Protein AF-A0A7Z9A3N4-F1 (afdb_monomer_lite)

Structure (mmCIF, N/CA/C/O backbone):
data_AF-A0A7Z9A3N4-F1
#
_entry.id   AF-A0A7Z9A3N4-F1
#
loop_
_atom_site.group_PDB
_atom_site.id
_atom_site.type_symbol
_atom_site.label_atom_id
_atom_site.label_alt_id
_atom_site.label_comp_id
_atom_site.label_asym_id
_atom_site.label_entity_id
_atom_site.label_seq_id
_atom_site.pdbx_PDB_ins_code
_atom_site.Cartn_x
_atom_site.Cartn_y
_atom_site.Cartn_z
_atom_site.occupancy
_atom_site.B_iso_or_equiv
_atom_site.auth_seq_id
_atom_site.auth_comp_id
_atom_site.auth_asym_id
_atom_site.auth_atom_id
_atom_site.pdbx_PDB_model_num
ATOM 1 N N . MET A 1 1 ? -15.169 21.636 7.139 1.00 43.25 1 MET A N 1
ATOM 2 C CA . MET A 1 1 ? -13.743 21.387 7.440 1.00 43.25 1 MET A CA 1
ATOM 3 C C . MET A 1 1 ? -12.940 21.787 6.214 1.00 43.25 1 MET A C 1
ATOM 5 O O . MET A 1 1 ? -13.403 21.508 5.115 1.00 43.25 1 MET A O 1
ATOM 9 N N . LYS A 1 2 ? -11.820 22.508 6.364 1.00 41.53 2 LYS A N 1
ATOM 10 C CA . LYS A 1 2 ? -10.893 22.710 5.238 1.00 41.53 2 LYS A CA 1
ATOM 11 C C . LYS A 1 2 ? -10.305 21.335 4.914 1.00 41.53 2 LYS A C 1
ATOM 13 O O . LYS A 1 2 ? -9.758 20.732 5.830 1.00 41.53 2 LYS A O 1
ATOM 18 N N . LYS A 1 3 ? -10.457 20.850 3.676 1.00 49.84 3 LYS A N 1
ATOM 19 C CA . LYS A 1 3 ? -9.664 19.712 3.193 1.00 49.84 3 LYS A CA 1
ATOM 20 C C . LYS A 1 3 ? -8.197 20.074 3.406 1.00 49.84 3 LYS A C 1
ATOM 22 O O . LYS A 1 3 ? -7.786 21.169 3.006 1.00 49.84 3 LYS A O 1
ATOM 27 N N . ALA A 1 4 ? -7.453 19.222 4.097 1.00 56.16 4 ALA A N 1
ATOM 28 C CA . ALA A 1 4 ? -6.009 19.328 4.052 1.00 56.16 4 ALA A CA 1
ATOM 29 C C . ALA A 1 4 ? -5.629 18.850 2.650 1.00 56.16 4 ALA A C 1
ATOM 31 O O . ALA A 1 4 ? -5.851 17.692 2.306 1.00 56.16 4 ALA A O 1
ATOM 32 N N . ASN A 1 5 ? -5.160 19.765 1.801 1.00 61.25 5 ASN A N 1
ATOM 33 C CA . ASN A 1 5 ? -4.592 19.366 0.521 1.00 61.25 5 ASN A CA 1
ATOM 34 C C . ASN A 1 5 ? -3.241 18.726 0.836 1.00 61.25 5 ASN A C 1
ATOM 36 O O . ASN A 1 5 ? -2.234 19.429 0.907 1.00 61.25 5 ASN A O 1
ATOM 40 N N . HIS A 1 6 ? -3.253 17.420 1.094 1.00 73.69 6 HIS A N 1
ATOM 41 C CA . HIS A 1 6 ? -2.044 16.615 1.054 1.00 73.69 6 HIS A CA 1
ATOM 42 C C . HIS A 1 6 ? -1.487 16.752 -0.356 1.00 73.69 6 HIS A C 1
ATOM 44 O O . HIS A 1 6 ? -2.251 16.719 -1.319 1.00 73.69 6 HIS A O 1
ATOM 50 N N . LYS A 1 7 ? -0.185 16.984 -0.478 1.00 86.50 7 LYS A N 1
ATOM 51 C CA . LYS A 1 7 ? 0.466 17.087 -1.779 1.00 86.50 7 LYS A CA 1
ATOM 52 C C . LYS A 1 7 ? 1.537 16.025 -1.874 1.00 86.50 7 LYS A C 1
ATOM 54 O O . LYS A 1 7 ? 2.431 15.976 -1.034 1.00 86.50 7 LYS A O 1
ATOM 59 N N . ILE A 1 8 ? 1.444 15.199 -2.903 1.00 89.62 8 ILE A N 1
ATOM 60 C CA . ILE A 1 8 ? 2.419 14.172 -3.212 1.00 89.62 8 ILE A CA 1
ATOM 61 C C . ILE A 1 8 ? 3.584 14.812 -3.958 1.00 89.62 8 ILE A C 1
ATOM 63 O O . ILE A 1 8 ? 3.441 15.427 -5.017 1.00 89.62 8 ILE A O 1
ATOM 67 N N . ASN A 1 9 ? 4.774 14.616 -3.408 1.00 91.50 9 ASN A N 1
ATOM 68 C CA . ASN A 1 9 ? 6.036 15.022 -3.991 1.00 91.50 9 ASN A CA 1
ATOM 69 C C . ASN A 1 9 ? 6.785 13.762 -4.442 1.00 91.50 9 ASN A C 1
ATOM 71 O O . ASN A 1 9 ? 7.257 12.969 -3.627 1.00 91.50 9 ASN A O 1
ATOM 75 N N . VAL A 1 10 ? 6.881 13.561 -5.759 1.00 93.25 10 VAL A N 1
ATOM 76 C CA . VAL A 1 10 ? 7.641 12.449 -6.346 1.00 93.25 10 VAL A CA 1
ATOM 77 C C . VAL A 1 10 ? 9.136 12.684 -6.142 1.00 93.25 10 VAL A C 1
ATOM 79 O O . VAL A 1 10 ? 9.664 13.723 -6.535 1.00 93.25 10 VAL A O 1
ATOM 82 N N . ILE A 1 11 ? 9.823 11.696 -5.570 1.00 93.75 11 ILE A N 1
ATOM 83 C CA . ILE A 1 11 ? 11.259 11.771 -5.289 1.00 93.75 11 ILE A CA 1
ATOM 84 C C . ILE A 1 11 ? 12.063 11.119 -6.409 1.00 93.75 11 ILE A C 1
ATOM 86 O O . ILE A 1 11 ? 12.946 11.745 -6.992 1.00 93.75 11 ILE A O 1
ATOM 90 N N . LYS A 1 12 ? 11.815 9.830 -6.665 1.00 95.69 12 LYS A N 1
ATOM 91 C CA . LYS A 1 12 ? 12.593 9.037 -7.624 1.00 95.69 12 LYS A CA 1
ATOM 92 C C . LYS A 1 12 ? 11.869 7.770 -8.047 1.00 95.69 12 LYS A C 1
ATOM 94 O O . LYS A 1 12 ? 11.054 7.229 -7.303 1.00 95.69 12 LYS A O 1
ATOM 99 N N . GLN A 1 13 ? 12.256 7.248 -9.201 1.00 96.69 13 GLN A N 1
ATOM 100 C CA . GLN A 1 13 ? 11.942 5.877 -9.578 1.00 96.69 13 GLN A CA 1
ATOM 101 C C . GLN A 1 13 ? 12.765 4.889 -8.736 1.00 96.69 13 GLN A C 1
ATOM 103 O O . GLN A 1 13 ? 13.894 5.178 -8.329 1.00 96.69 13 GLN A O 1
ATOM 108 N N . ILE A 1 14 ? 12.180 3.730 -8.452 1.00 95.88 14 ILE A N 1
ATOM 109 C CA . ILE A 1 14 ? 12.829 2.607 -7.783 1.00 95.88 14 ILE A CA 1
ATOM 110 C C . ILE A 1 14 ? 13.255 1.610 -8.864 1.00 95.88 14 ILE A C 1
ATOM 112 O O . ILE A 1 14 ? 12.418 1.136 -9.628 1.00 95.88 14 ILE A O 1
ATOM 116 N N . GLU A 1 15 ? 14.555 1.324 -8.938 1.00 92.88 15 GLU A N 1
ATOM 117 C CA . GLU A 1 15 ? 15.135 0.439 -9.963 1.00 92.88 15 GLU A CA 1
ATOM 118 C C . GLU A 1 15 ? 15.120 -1.041 -9.563 1.00 92.88 15 GLU A C 1
ATOM 120 O O . GLU A 1 15 ? 15.020 -1.908 -10.423 1.00 92.88 15 GLU A O 1
ATOM 125 N N . ASP A 1 16 ? 15.214 -1.329 -8.264 1.00 94.25 16 ASP A N 1
ATOM 126 C CA . ASP A 1 16 ? 15.290 -2.687 -7.722 1.00 94.25 16 ASP A CA 1
ATOM 127 C C . ASP A 1 16 ? 14.121 -2.920 -6.760 1.00 94.25 16 ASP A C 1
ATOM 129 O O . ASP A 1 16 ? 13.895 -2.120 -5.842 1.00 94.25 16 ASP A O 1
ATOM 133 N N . ALA A 1 17 ? 13.400 -4.026 -6.955 1.00 94.12 17 ALA A N 1
ATOM 134 C CA . ALA A 1 17 ? 12.268 -4.433 -6.134 1.00 94.12 17 ALA A CA 1
ATOM 135 C C . ALA A 1 17 ? 12.613 -4.489 -4.639 1.00 94.12 17 ALA A C 1
ATOM 137 O O . ALA A 1 17 ? 11.767 -4.152 -3.806 1.00 94.12 17 ALA A O 1
ATOM 138 N N . VAL A 1 18 ? 13.855 -4.823 -4.262 1.00 94.19 18 VAL A N 1
ATOM 139 C CA . VAL A 1 18 ? 14.298 -4.845 -2.853 1.00 94.19 18 VAL A CA 1
ATOM 140 C C . VAL A 1 18 ? 14.153 -3.483 -2.166 1.00 94.19 18 VAL A C 1
ATOM 142 O O . VAL A 1 18 ? 14.001 -3.407 -0.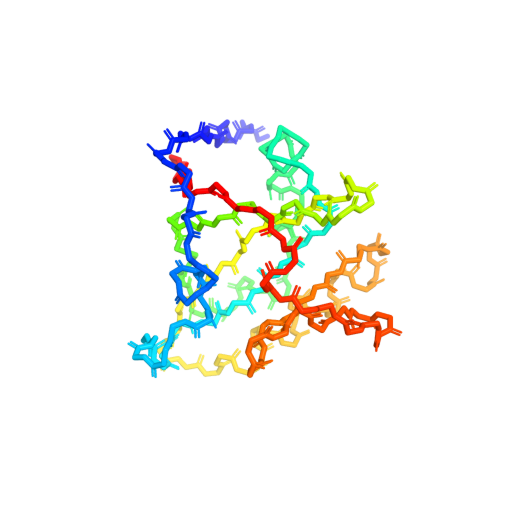946 1.00 94.19 18 VAL A O 1
ATOM 145 N N . ASN A 1 19 ? 14.171 -2.399 -2.945 1.00 93.50 19 ASN A N 1
ATOM 146 C CA . ASN A 1 19 ? 14.060 -1.027 -2.461 1.00 93.50 19 ASN A CA 1
ATOM 147 C C . ASN A 1 19 ? 12.614 -0.513 -2.424 1.00 93.50 19 ASN A C 1
ATOM 149 O O . ASN A 1 19 ? 12.384 0.614 -1.976 1.00 93.50 19 ASN A O 1
ATOM 153 N N . ILE A 1 20 ? 11.633 -1.316 -2.851 1.00 95.31 20 ILE A N 1
ATOM 154 C CA . ILE A 1 20 ? 10.214 -1.016 -2.643 1.00 95.31 20 ILE A CA 1
ATOM 155 C C . ILE A 1 20 ? 9.936 -0.985 -1.139 1.00 95.31 20 ILE A C 1
ATOM 157 O O . ILE A 1 20 ? 10.334 -1.865 -0.371 1.00 95.31 20 ILE A O 1
ATOM 161 N N . VAL A 1 21 ? 9.245 0.062 -0.699 1.00 92.56 21 VAL A N 1
ATOM 162 C CA . VAL A 1 21 ? 9.021 0.342 0.718 1.00 92.56 21 VAL A CA 1
ATOM 163 C C . VAL A 1 21 ? 8.176 -0.775 1.352 1.00 92.56 21 VAL A C 1
ATOM 165 O O . VAL A 1 21 ? 7.011 -0.953 1.039 1.00 92.56 21 VAL A O 1
ATOM 1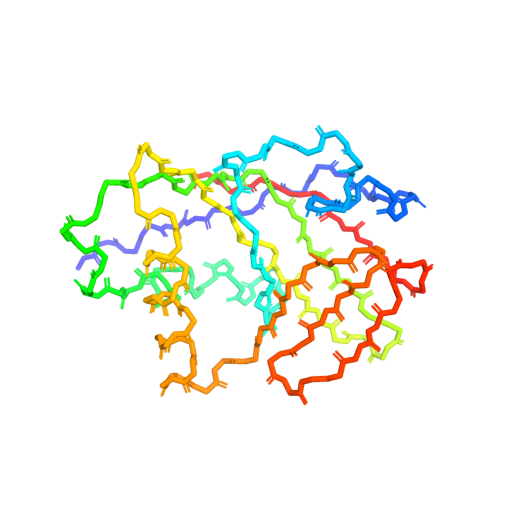68 N N . GLY A 1 22 ? 8.733 -1.547 2.279 1.00 92.56 22 GLY A N 1
ATOM 169 C CA . GLY A 1 22 ? 8.053 -2.706 2.874 1.00 92.56 22 GLY A CA 1
ATOM 170 C C . GLY A 1 22 ? 8.553 -4.047 2.339 1.00 92.56 22 GLY A C 1
ATOM 171 O O . GLY A 1 22 ? 8.159 -5.077 2.878 1.00 92.56 22 GLY A O 1
ATOM 172 N N . ASN A 1 23 ? 9.427 -4.043 1.326 1.00 95.12 23 ASN A N 1
ATOM 173 C CA . ASN A 1 23 ? 10.056 -5.246 0.783 1.00 95.12 23 ASN A CA 1
ATOM 174 C C . ASN A 1 23 ? 11.484 -5.481 1.301 1.00 95.12 23 ASN A C 1
ATOM 176 O O . ASN A 1 23 ? 11.957 -6.616 1.324 1.00 95.12 23 ASN A O 1
ATOM 180 N N . HIS A 1 24 ? 12.177 -4.423 1.729 1.00 90.12 24 HIS A N 1
ATOM 181 C CA . HIS A 1 24 ? 13.586 -4.512 2.103 1.00 90.12 24 HIS A CA 1
ATOM 182 C C . HIS A 1 24 ? 13.797 -5.472 3.297 1.00 90.12 24 HIS A C 1
ATOM 184 O O . HIS A 1 24 ? 13.093 -5.360 4.303 1.00 90.12 24 HIS A O 1
ATOM 190 N N . PRO A 1 25 ? 14.801 -6.372 3.278 1.00 84.94 25 PRO A N 1
ATOM 191 C CA . PRO A 1 25 ? 15.008 -7.367 4.343 1.00 84.94 25 PRO A CA 1
ATOM 192 C C . PRO A 1 25 ? 15.317 -6.749 5.716 1.00 84.94 25 PRO A C 1
ATOM 194 O O . PRO A 1 25 ? 15.081 -7.363 6.754 1.00 84.94 25 PRO A O 1
ATOM 197 N N . HIS A 1 26 ? 15.825 -5.515 5.728 1.00 85.00 26 HIS A N 1
ATOM 198 C CA . HIS A 1 26 ? 16.107 -4.736 6.938 1.00 85.00 26 HIS A CA 1
ATOM 199 C C . HIS A 1 26 ? 15.074 -3.627 7.190 1.00 85.00 26 HIS A C 1
ATOM 201 O O . HIS A 1 26 ? 15.408 -2.572 7.731 1.00 85.00 26 HIS A O 1
ATOM 207 N N . GLN A 1 27 ? 13.824 -3.831 6.759 1.00 81.38 27 GLN A N 1
ATOM 208 C CA . GLN A 1 27 ? 12.722 -2.920 7.059 1.00 81.38 27 GLN A CA 1
ATOM 209 C C . GLN A 1 27 ? 12.593 -2.719 8.575 1.00 81.38 27 GLN A C 1
ATOM 211 O O . GLN A 1 27 ? 12.738 -3.660 9.357 1.00 81.38 27 GLN A O 1
ATOM 216 N N . ASN A 1 28 ? 12.262 -1.498 8.999 1.00 84.00 28 ASN A N 1
ATOM 217 C CA . ASN A 1 28 ? 11.942 -1.241 10.398 1.00 84.00 28 ASN A CA 1
ATOM 218 C C . ASN A 1 28 ? 10.735 -2.117 10.826 1.00 84.00 28 ASN A C 1
ATOM 220 O O . ASN A 1 28 ? 9.657 -1.944 10.251 1.00 84.00 28 ASN A O 1
ATOM 224 N N . PRO A 1 29 ? 10.883 -3.006 11.830 1.00 83.06 29 PRO A N 1
ATOM 225 C CA . PRO A 1 29 ? 9.845 -3.966 12.223 1.00 83.06 29 PRO A CA 1
ATOM 226 C C . PRO A 1 29 ? 8.618 -3.325 12.897 1.00 83.06 29 PRO A C 1
ATOM 228 O O . PRO A 1 29 ? 7.577 -3.974 13.058 1.00 83.06 29 PRO A O 1
ATOM 231 N N . ASP A 1 30 ? 8.720 -2.057 13.293 1.00 85.69 30 ASP A N 1
ATOM 232 C CA . ASP A 1 30 ? 7.632 -1.283 13.897 1.00 85.69 30 ASP A CA 1
ATOM 233 C C . ASP A 1 30 ? 6.801 -0.533 12.860 1.00 85.69 30 ASP A C 1
ATOM 235 O O . ASP A 1 30 ? 5.709 -0.054 13.169 1.00 85.69 30 ASP A O 1
ATOM 239 N N . ARG A 1 31 ? 7.292 -0.446 11.619 1.00 91.06 31 ARG A N 1
ATOM 240 C CA . ARG A 1 31 ? 6.549 0.150 10.516 1.00 91.06 31 ARG A CA 1
ATOM 241 C C . ARG A 1 31 ? 5.683 -0.916 9.849 1.00 91.06 31 ARG A C 1
ATOM 243 O O . ARG A 1 31 ? 6.171 -1.965 9.440 1.00 91.06 31 ARG A O 1
ATOM 250 N N . VAL A 1 32 ? 4.392 -0.635 9.743 1.00 94.25 32 VAL A N 1
ATOM 251 C CA . VAL A 1 32 ? 3.402 -1.491 9.081 1.00 94.25 32 VAL A CA 1
ATOM 252 C C . VAL A 1 32 ? 3.078 -0.909 7.713 1.00 94.25 32 VAL A C 1
ATOM 254 O O . VAL A 1 32 ? 2.943 0.305 7.599 1.00 94.25 32 VAL A O 1
ATOM 257 N N . PHE A 1 33 ? 2.934 -1.763 6.696 1.00 95.00 33 PHE A N 1
ATOM 258 C CA . PHE A 1 33 ? 2.699 -1.369 5.303 1.00 95.00 33 PHE A CA 1
ATOM 259 C C . PHE A 1 33 ? 1.385 -1.941 4.774 1.00 95.00 33 PHE A C 1
ATOM 261 O O . PHE A 1 33 ? 1.070 -3.112 5.006 1.00 95.00 33 PHE A O 1
ATOM 268 N N . LEU A 1 34 ? 0.663 -1.123 4.017 1.00 96.75 34 LEU A N 1
ATOM 269 C CA . LEU A 1 34 ? -0.427 -1.506 3.128 1.00 96.75 34 LEU A CA 1
ATOM 270 C C . LEU A 1 34 ? -0.246 -0.805 1.786 1.00 96.75 34 LEU A C 1
ATOM 272 O O . LEU A 1 34 ? 0.393 0.236 1.701 1.00 96.75 34 LEU A O 1
ATOM 276 N N . TYR A 1 35 ? -0.866 -1.360 0.761 1.00 97.56 35 TYR A N 1
ATOM 277 C CA . TYR A 1 35 ? -0.889 -0.814 -0.585 1.00 97.56 35 TYR A CA 1
ATOM 278 C C . TYR A 1 35 ? -2.334 -0.757 -1.050 1.00 97.56 35 TYR A C 1
ATOM 280 O O . TYR A 1 35 ? -2.951 -1.807 -1.154 1.00 97.56 35 TYR A O 1
ATOM 288 N N . ILE A 1 36 ? -2.904 0.421 -1.280 1.00 97.19 36 ILE A N 1
ATOM 289 C CA . ILE A 1 36 ? -4.303 0.573 -1.712 1.00 97.19 36 ILE A CA 1
ATOM 290 C C . ILE A 1 36 ? -4.361 0.787 -3.226 1.00 97.19 36 ILE A C 1
ATOM 292 O O . ILE A 1 36 ? -3.489 1.462 -3.763 1.00 97.19 36 ILE A O 1
ATOM 296 N N . ASN A 1 37 ? -5.350 0.211 -3.915 1.00 96.94 37 ASN A N 1
ATOM 297 C CA . ASN A 1 37 ? -5.515 0.332 -5.367 1.00 96.94 37 ASN A CA 1
ATOM 298 C C . ASN A 1 37 ? -5.978 1.740 -5.758 1.00 96.94 37 ASN A C 1
ATOM 300 O O . ASN A 1 37 ? -7.165 2.006 -5.915 1.00 96.94 37 ASN A O 1
ATOM 304 N N . TYR A 1 38 ? -5.012 2.639 -5.851 1.00 95.75 38 TYR A N 1
ATOM 305 C CA . TYR A 1 38 ? -5.146 4.023 -6.261 1.00 95.75 38 TYR A CA 1
ATOM 306 C C . TYR A 1 38 ? -3.887 4.388 -7.041 1.00 95.75 38 TYR A C 1
ATOM 308 O O . TYR A 1 38 ? -2.790 3.928 -6.710 1.00 95.75 38 TYR A O 1
ATOM 316 N N . ASP A 1 39 ? -4.042 5.236 -8.053 1.00 94.62 39 ASP A N 1
ATOM 317 C CA . ASP A 1 39 ? -2.926 6.038 -8.538 1.00 94.62 39 ASP A CA 1
ATOM 318 C C . ASP A 1 39 ? -2.662 7.216 -7.587 1.00 94.62 39 ASP A C 1
ATOM 320 O O . ASP A 1 39 ? -3.543 7.624 -6.827 1.00 94.62 39 ASP A O 1
ATOM 324 N N . MET A 1 40 ? -1.455 7.777 -7.646 1.00 92.31 40 MET A N 1
ATOM 325 C CA . MET A 1 40 ? -1.020 8.879 -6.788 1.00 92.31 40 MET A CA 1
ATOM 326 C C . MET A 1 40 ? -1.981 10.073 -6.803 1.00 92.31 40 MET A C 1
ATOM 328 O O . MET A 1 40 ? -2.266 10.616 -5.741 1.00 92.31 40 MET A O 1
ATOM 332 N N . HIS A 1 41 ? -2.525 10.472 -7.955 1.00 90.19 41 HIS A N 1
ATOM 333 C CA . HIS A 1 41 ? -3.419 11.632 -8.020 1.00 90.19 41 HIS A CA 1
ATOM 334 C C . HIS A 1 41 ? -4.759 11.338 -7.350 1.00 90.19 41 HIS A C 1
ATOM 336 O O . HIS A 1 41 ? -5.220 12.105 -6.508 1.00 90.19 41 HIS A O 1
ATOM 342 N N . SER A 1 42 ? -5.344 10.180 -7.651 1.00 92.31 42 SER A N 1
ATOM 343 C CA . SER A 1 42 ? -6.575 9.737 -7.000 1.00 92.31 42 SER A CA 1
ATOM 344 C C . SER A 1 42 ? -6.382 9.552 -5.486 1.00 92.31 42 SER A C 1
ATOM 346 O O . SER A 1 42 ? -7.301 9.823 -4.708 1.00 92.31 42 SER A O 1
ATOM 348 N N . PHE A 1 43 ? -5.203 9.081 -5.055 1.00 92.94 43 PHE A N 1
ATOM 349 C CA . PHE A 1 43 ? -4.847 8.918 -3.643 1.00 92.94 43 PHE A CA 1
ATOM 350 C C . PHE A 1 43 ? -4.744 10.271 -2.935 1.00 92.94 43 PHE A C 1
ATOM 352 O O . PHE A 1 43 ? -5.306 10.429 -1.854 1.00 92.94 43 PHE A O 1
ATOM 359 N N . GLU A 1 44 ? -4.081 11.247 -3.560 1.00 91.69 44 GLU A N 1
ATOM 360 C CA . GLU A 1 44 ? -3.971 12.627 -3.075 1.00 91.69 44 GLU A CA 1
ATOM 361 C C . GLU A 1 44 ? -5.357 13.245 -2.830 1.00 91.69 44 GLU A C 1
ATOM 363 O O . GLU A 1 44 ? -5.655 13.707 -1.727 1.00 91.69 44 GLU A O 1
ATOM 368 N N . ASP A 1 45 ? -6.246 13.154 -3.823 1.00 90.69 45 ASP A N 1
ATOM 369 C CA . ASP A 1 45 ? -7.599 13.720 -3.763 1.00 90.69 45 ASP A CA 1
ATOM 370 C C . ASP A 1 45 ? -8.503 13.050 -2.713 1.00 90.69 45 ASP A C 1
ATOM 372 O O . ASP A 1 45 ? -9.444 13.671 -2.193 1.00 90.69 45 ASP A O 1
ATOM 376 N N . SER A 1 46 ? -8.221 11.779 -2.408 1.00 91.19 46 SER A N 1
ATOM 377 C CA . SER A 1 46 ? -9.039 10.916 -1.548 1.00 91.19 46 SER A CA 1
ATOM 378 C C . SER A 1 46 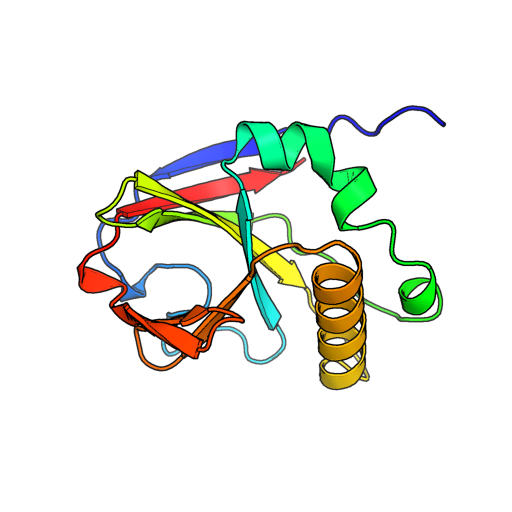? -8.423 10.662 -0.174 1.00 91.19 46 SER A C 1
ATOM 380 O O . SER A 1 46 ? -9.006 9.917 0.611 1.00 91.19 46 SER A O 1
ATOM 382 N N . PHE A 1 47 ? -7.273 11.262 0.147 1.00 89.75 47 PHE A N 1
ATOM 383 C CA . PHE A 1 47 ? -6.509 10.941 1.355 1.00 89.75 47 PHE A CA 1
ATOM 384 C C . PHE A 1 47 ? -7.361 11.032 2.630 1.00 89.75 47 PHE A C 1
ATOM 386 O O . PHE A 1 47 ? -7.472 10.063 3.383 1.00 89.75 47 PHE A O 1
ATOM 393 N N . ASP A 1 48 ? -8.034 12.170 2.830 1.00 88.81 48 ASP A N 1
ATOM 394 C CA . ASP A 1 48 ? -8.896 12.403 3.996 1.00 88.81 48 ASP A CA 1
ATOM 395 C C . ASP A 1 48 ? -10.031 11.369 4.088 1.00 88.81 48 ASP A C 1
ATOM 397 O O . ASP A 1 48 ? -10.414 10.965 5.183 1.00 88.81 48 ASP A O 1
ATOM 401 N N . GLU A 1 49 ? -10.572 10.923 2.949 1.00 90.56 49 GLU A N 1
ATOM 402 C CA . GLU A 1 49 ? -11.615 9.897 2.918 1.00 90.56 49 GLU A CA 1
ATOM 403 C C . GLU A 1 49 ? -11.057 8.516 3.267 1.00 90.56 49 GLU A C 1
ATOM 405 O O . GLU A 1 49 ? -11.658 7.803 4.073 1.00 90.56 49 GLU A O 1
ATOM 410 N N . ILE A 1 50 ? -9.914 8.143 2.685 1.00 91.25 50 ILE A N 1
ATOM 411 C CA . ILE A 1 50 ? -9.251 6.854 2.918 1.00 91.25 50 ILE A CA 1
ATOM 412 C C . ILE A 1 50 ? -8.942 6.676 4.409 1.00 91.25 50 ILE A C 1
ATOM 414 O O . ILE A 1 50 ? -9.102 5.578 4.946 1.00 91.25 50 ILE A O 1
ATOM 418 N N . PHE A 1 51 ? -8.547 7.755 5.088 1.00 87.38 51 PHE A N 1
ATOM 419 C CA . PHE A 1 51 ? -8.214 7.746 6.512 1.00 87.38 51 PHE A CA 1
ATOM 420 C C . PHE A 1 51 ? -9.341 8.226 7.434 1.00 87.38 51 PHE A C 1
ATOM 422 O O . PHE A 1 51 ? -9.120 8.374 8.638 1.00 87.38 51 PHE A O 1
ATOM 429 N N . SER A 1 52 ? -10.567 8.388 6.928 1.00 90.12 52 SER A N 1
ATOM 430 C CA . SER A 1 52 ? -11.745 8.696 7.749 1.00 90.12 52 SER A CA 1
ATOM 431 C C . SER A 1 52 ? -12.251 7.444 8.484 1.00 90.12 52 SER A C 1
ATOM 433 O O . SER A 1 52 ? -13.313 6.890 8.191 1.00 90.12 52 SER A O 1
ATOM 435 N N . ILE A 1 53 ? -11.452 6.957 9.437 1.00 92.38 53 ILE A N 1
ATOM 436 C CA . ILE A 1 53 ? -11.677 5.702 10.162 1.00 92.38 53 ILE A CA 1
ATOM 437 C C . ILE A 1 53 ? -11.938 6.018 11.635 1.00 92.38 53 ILE A C 1
ATOM 439 O O . ILE A 1 53 ? -11.009 6.097 12.436 1.00 92.38 53 ILE A O 1
ATOM 443 N N . SER A 1 54 ? -13.212 6.163 12.008 1.00 90.94 54 SER A N 1
ATOM 444 C CA . SER A 1 54 ? -13.621 6.502 13.383 1.00 90.94 54 SER A CA 1
ATOM 445 C C . SER A 1 54 ? -13.076 5.532 14.436 1.00 90.94 54 SER A C 1
ATOM 447 O O . SER A 1 54 ? -12.783 5.916 15.562 1.00 90.94 54 SER A O 1
ATOM 449 N N . GLU A 1 55 ? -12.886 4.258 14.078 1.00 90.56 55 GLU A N 1
ATOM 450 C CA . GLU A 1 55 ? -12.345 3.252 14.991 1.00 90.56 55 GLU A CA 1
ATOM 451 C C . GLU A 1 55 ? -10.871 3.491 15.359 1.00 90.56 55 GLU A C 1
ATOM 453 O O . GLU A 1 55 ? -10.376 2.846 16.285 1.00 90.56 55 GLU A O 1
ATOM 458 N N . LEU A 1 56 ? -10.163 4.372 14.645 1.00 91.19 56 LEU A N 1
ATOM 459 C CA . LEU A 1 56 ? -8.775 4.737 14.926 1.00 91.19 56 LEU A CA 1
ATOM 460 C C . LEU A 1 56 ? -8.635 5.969 15.825 1.00 91.19 56 LEU A C 1
ATOM 462 O O . LEU A 1 56 ? -7.533 6.220 16.298 1.00 91.19 56 LEU A O 1
ATOM 466 N N . GLU A 1 57 ? -9.712 6.706 16.112 1.00 88.38 57 GLU A N 1
ATOM 467 C CA . GLU A 1 57 ? -9.654 7.923 16.944 1.00 88.38 57 GLU A CA 1
ATOM 468 C C . GLU A 1 57 ? -9.138 7.652 18.367 1.00 88.38 57 GLU A C 1
ATOM 470 O O . GLU A 1 57 ? -8.568 8.535 19.004 1.00 88.38 57 GLU A O 1
ATOM 475 N N . SER A 1 58 ? -9.320 6.425 18.866 1.00 86.12 58 SER A N 1
ATOM 476 C CA . SER A 1 58 ? -8.829 5.982 20.175 1.00 86.12 58 SER A CA 1
ATOM 477 C C . SER A 1 58 ? -7.431 5.358 20.144 1.00 86.12 58 SER A C 1
ATOM 479 O O . SER A 1 58 ? -6.946 4.926 21.188 1.00 86.12 58 SER A O 1
ATOM 481 N N . GLU A 1 59 ? -6.816 5.216 18.969 1.00 90.31 59 GLU A N 1
ATOM 482 C CA . GLU A 1 59 ? -5.545 4.514 18.796 1.00 90.31 59 GLU A CA 1
ATOM 483 C C . GLU A 1 59 ? -4.377 5.500 18.691 1.00 90.31 59 GLU A C 1
ATOM 485 O O . GLU A 1 59 ? -4.442 6.490 17.967 1.00 90.31 59 GLU A O 1
ATOM 490 N N . ASP A 1 60 ? -3.275 5.202 19.379 1.00 90.06 60 ASP A N 1
ATOM 491 C CA . ASP A 1 60 ? -2.039 5.984 19.287 1.00 90.06 60 ASP A CA 1
ATOM 492 C C . ASP A 1 60 ? -1.173 5.464 18.131 1.00 90.06 60 ASP A C 1
ATOM 494 O O . ASP A 1 60 ? -0.502 4.433 18.249 1.00 90.06 60 ASP A O 1
ATOM 498 N N . PHE A 1 61 ? -1.214 6.139 16.982 1.00 91.94 61 PHE A N 1
ATOM 499 C CA . PHE A 1 61 ? -0.408 5.791 15.814 1.00 91.94 61 PHE A CA 1
ATOM 500 C C . PHE A 1 61 ? -0.048 7.021 14.979 1.00 91.94 61 PHE A C 1
ATOM 502 O O . PHE A 1 61 ? -0.760 8.020 14.963 1.00 91.94 61 PHE A O 1
ATOM 509 N N . CYS A 1 62 ? 1.050 6.913 14.232 1.00 91.19 62 CYS A N 1
ATOM 510 C CA . CYS A 1 62 ? 1.502 7.951 13.312 1.00 91.19 62 CYS A CA 1
ATOM 511 C C . CYS A 1 62 ? 1.601 7.389 11.898 1.00 91.19 62 CYS A C 1
ATOM 513 O O . CYS A 1 62 ? 2.334 6.420 11.667 1.00 91.19 62 CYS A O 1
ATOM 515 N N . LEU A 1 63 ? 0.916 8.027 10.949 1.00 91.69 63 LEU A N 1
ATOM 516 C CA . LEU A 1 63 ? 1.152 7.817 9.523 1.00 91.69 63 LEU A CA 1
ATOM 517 C C . LEU A 1 63 ? 2.568 8.280 9.153 1.00 91.69 63 LEU A C 1
ATOM 519 O O . LEU A 1 63 ? 3.085 9.252 9.702 1.00 91.69 63 LEU A O 1
ATOM 523 N N . ILE A 1 64 ? 3.205 7.565 8.231 1.00 92.75 64 ILE A N 1
ATOM 524 C CA . ILE A 1 64 ? 4.539 7.886 7.723 1.00 92.75 64 ILE A CA 1
ATOM 525 C C . ILE A 1 64 ? 4.388 8.398 6.297 1.00 92.75 64 ILE A C 1
ATOM 527 O O . ILE A 1 64 ? 3.869 7.672 5.455 1.00 92.75 64 ILE A O 1
ATOM 531 N N . SER A 1 65 ? 4.872 9.610 6.031 1.00 89.81 65 SER A N 1
ATOM 532 C CA . SER A 1 65 ? 4.696 10.314 4.754 1.00 89.81 65 SER A CA 1
ATOM 533 C C . SER A 1 65 ? 5.423 9.678 3.567 1.00 89.81 65 SER A C 1
ATOM 535 O O . SER A 1 65 ? 4.880 9.630 2.468 1.00 89.81 65 SER A O 1
ATOM 537 N N . SER A 1 66 ? 6.630 9.148 3.774 1.00 91.88 66 SER A N 1
ATOM 538 C CA . SER A 1 66 ? 7.463 8.632 2.678 1.00 91.88 66 SER A CA 1
ATOM 539 C C . SER A 1 66 ? 7.103 7.198 2.288 1.00 91.88 66 SER A C 1
ATOM 541 O O . SER A 1 66 ? 7.413 6.270 3.035 1.00 91.88 66 SER A O 1
ATOM 543 N N . ASN A 1 67 ? 6.462 6.983 1.139 1.00 94.62 67 ASN A N 1
ATOM 544 C CA . ASN A 1 67 ? 6.012 5.676 0.636 1.00 94.62 67 ASN A CA 1
ATOM 545 C C . ASN A 1 67 ? 6.303 5.540 -0.870 1.00 94.62 67 ASN A C 1
ATOM 547 O O . ASN A 1 67 ? 7.101 6.289 -1.423 1.00 94.62 67 ASN A O 1
ATOM 551 N N . CYS A 1 68 ? 5.705 4.560 -1.547 1.00 95.69 68 CYS A N 1
ATOM 552 C CA . CYS A 1 68 ? 5.823 4.439 -2.997 1.00 95.69 68 CYS A CA 1
ATOM 553 C C . CYS A 1 68 ? 4.516 4.009 -3.660 1.00 95.69 68 CYS A C 1
ATOM 555 O O . CYS A 1 68 ? 3.695 3.334 -3.044 1.00 95.69 68 CYS A O 1
ATOM 557 N N . GLU A 1 69 ? 4.354 4.367 -4.931 1.00 97.56 69 GLU A N 1
ATOM 558 C CA . GLU A 1 69 ? 3.335 3.811 -5.820 1.00 97.56 69 GLU A CA 1
ATOM 559 C C . GLU A 1 69 ? 3.961 2.635 -6.557 1.00 97.56 69 GLU A C 1
ATOM 561 O O . GLU A 1 69 ? 5.044 2.778 -7.123 1.00 97.56 69 GLU A O 1
ATOM 566 N N . ILE A 1 70 ? 3.287 1.491 -6.563 1.00 98.25 70 ILE A N 1
ATOM 567 C CA . ILE A 1 70 ? 3.642 0.335 -7.383 1.00 98.25 70 ILE A CA 1
ATOM 568 C C . ILE A 1 70 ? 2.725 0.339 -8.603 1.00 98.25 70 ILE A C 1
ATOM 570 O O . ILE A 1 70 ? 1.508 0.375 -8.451 1.00 98.25 70 ILE A O 1
ATOM 574 N N . THR A 1 71 ? 3.298 0.275 -9.800 1.00 98.25 71 THR A N 1
ATOM 575 C CA . THR A 1 71 ? 2.567 0.033 -11.047 1.00 98.25 71 THR A CA 1
ATOM 576 C C . THR A 1 71 ? 2.786 -1.415 -11.476 1.00 98.25 71 THR A C 1
ATOM 578 O O . THR A 1 71 ? 3.923 -1.843 -11.703 1.00 98.25 71 THR A O 1
ATOM 581 N N . LEU A 1 72 ? 1.689 -2.160 -11.579 1.00 97.25 72 LEU A N 1
ATOM 582 C CA . LEU A 1 72 ? 1.658 -3.549 -12.021 1.00 97.25 72 LEU A CA 1
ATOM 583 C C . LEU A 1 72 ? 1.862 -3.662 -13.546 1.00 97.25 72 LEU A C 1
ATOM 585 O O . LEU A 1 72 ? 1.593 -2.699 -14.270 1.00 97.25 72 LEU A O 1
ATOM 589 N N . PRO A 1 73 ? 2.230 -4.847 -14.079 1.00 95.06 73 PRO A N 1
ATOM 590 C CA . PRO A 1 73 ? 2.360 -5.070 -15.526 1.00 95.06 73 PRO A CA 1
ATOM 591 C C . PRO A 1 73 ? 1.103 -4.751 -16.347 1.00 95.06 73 PRO A C 1
ATOM 593 O O . PRO A 1 73 ? 1.194 -4.394 -17.518 1.00 95.06 73 PRO A O 1
ATOM 596 N N . ASN A 1 74 ? -0.080 -4.887 -15.742 1.00 95.19 74 ASN A N 1
ATOM 597 C CA . ASN A 1 74 ? -1.363 -4.580 -16.376 1.00 95.19 74 ASN A CA 1
ATOM 598 C C . ASN A 1 74 ? -1.756 -3.090 -16.278 1.00 95.19 74 ASN A C 1
ATOM 600 O O . ASN A 1 74 ? -2.834 -2.721 -16.735 1.00 95.19 74 ASN A O 1
ATOM 604 N N . GLY A 1 75 ? -0.900 -2.247 -15.692 1.00 96.62 75 GLY A N 1
ATOM 605 C CA . GLY A 1 75 ? -1.116 -0.811 -15.525 1.00 96.62 75 GLY A CA 1
ATOM 606 C C . GLY A 1 75 ? -1.888 -0.413 -14.266 1.00 96.62 75 GLY A C 1
ATOM 607 O O . GLY A 1 75 ? -2.005 0.782 -14.000 1.00 96.62 75 GLY A O 1
ATOM 608 N N . GLU A 1 76 ? -2.392 -1.367 -13.476 1.00 97.19 76 GLU A N 1
ATOM 609 C CA . GLU A 1 76 ? -3.000 -1.052 -12.182 1.00 97.19 76 GLU A CA 1
ATOM 610 C C . GLU A 1 76 ? -1.962 -0.467 -11.223 1.00 97.19 76 GLU A C 1
ATOM 612 O O . GLU A 1 76 ? -0.796 -0.870 -11.212 1.00 97.19 76 GLU A O 1
ATOM 617 N N . LYS A 1 77 ? -2.399 0.480 -10.393 1.00 98.12 77 LYS A N 1
ATOM 618 C CA . LYS A 1 77 ? -1.532 1.222 -9.482 1.00 98.12 77 LYS A CA 1
ATOM 619 C C . LYS A 1 77 ? -1.938 1.016 -8.038 1.00 98.12 77 LYS A C 1
ATOM 621 O O . LYS A 1 77 ? -3.118 0.856 -7.723 1.00 98.12 77 LYS A O 1
ATOM 626 N N . PHE A 1 78 ? -0.935 0.985 -7.174 1.00 98.00 78 PHE A N 1
ATOM 627 C CA . PHE A 1 78 ? -1.107 0.783 -5.751 1.00 98.00 78 PHE A CA 1
ATOM 628 C C . PHE A 1 78 ? -0.255 1.762 -4.951 1.00 98.00 78 PHE A C 1
ATOM 630 O O . PHE A 1 78 ? 0.970 1.637 -4.915 1.00 98.00 78 PHE A O 1
ATOM 637 N N . CYS A 1 79 ? -0.899 2.697 -4.260 1.00 97.00 79 CYS A N 1
ATOM 638 C CA . CYS A 1 79 ? -0.242 3.647 -3.372 1.00 97.00 79 CYS A CA 1
ATOM 639 C C . CYS A 1 79 ? 0.062 3.022 -2.010 1.00 97.00 79 CYS A C 1
ATOM 641 O O . CYS A 1 79 ? -0.808 2.453 -1.344 1.00 97.00 79 CYS A O 1
ATOM 643 N N . GLY A 1 80 ? 1.317 3.146 -1.590 1.00 95.62 80 GLY A N 1
ATOM 644 C CA . GLY A 1 80 ? 1.799 2.713 -0.293 1.00 95.62 80 GLY A CA 1
ATOM 645 C C . GLY A 1 80 ? 1.294 3.615 0.829 1.00 95.62 80 GLY A C 1
ATOM 646 O O . GLY A 1 80 ? 1.413 4.839 0.794 1.00 95.62 80 GLY A O 1
ATOM 647 N N . ILE A 1 81 ? 0.785 2.972 1.867 1.00 93.94 81 ILE A N 1
ATOM 648 C CA . ILE A 1 81 ? 0.394 3.553 3.139 1.00 93.94 81 ILE A CA 1
ATOM 649 C C . ILE A 1 81 ? 1.219 2.859 4.206 1.00 93.94 81 ILE A C 1
ATOM 651 O O . ILE A 1 81 ? 1.328 1.630 4.233 1.00 93.94 81 ILE A O 1
ATOM 655 N N . SER A 1 82 ? 1.761 3.624 5.142 1.00 94.44 82 SER A N 1
ATOM 656 C CA . SER A 1 82 ? 2.391 3.010 6.298 1.00 94.44 82 SER A CA 1
ATOM 657 C C . SER A 1 82 ? 2.255 3.837 7.552 1.00 94.44 82 SER A C 1
ATOM 659 O O . SER A 1 82 ? 2.063 5.051 7.516 1.00 94.44 82 SER A O 1
ATOM 661 N N . PHE A 1 83 ? 2.364 3.149 8.678 1.00 94.19 83 PHE A N 1
ATOM 662 C CA . PHE A 1 83 ? 2.269 3.759 9.988 1.00 94.19 83 PHE A CA 1
ATOM 663 C C . PHE A 1 83 ? 3.207 3.088 10.982 1.00 94.19 83 PHE A C 1
ATOM 665 O O . PHE A 1 83 ? 3.678 1.968 10.768 1.00 94.19 83 PHE A O 1
ATOM 672 N N . LYS A 1 84 ? 3.464 3.788 12.082 1.00 93.81 84 LYS A N 1
ATOM 673 C CA . LYS A 1 84 ? 4.090 3.246 13.286 1.00 93.81 84 LYS A CA 1
ATOM 674 C C . LYS A 1 84 ? 3.130 3.393 14.453 1.00 93.81 84 LYS A C 1
ATOM 676 O O . LYS A 1 84 ? 2.332 4.325 14.488 1.00 93.81 84 LYS A O 1
ATOM 681 N N . SER A 1 85 ? 3.236 2.489 15.413 1.00 90.19 85 SER A N 1
ATOM 682 C CA . SER A 1 85 ? 2.544 2.618 16.687 1.00 90.19 85 SER A CA 1
ATOM 683 C C . SER A 1 85 ? 3.362 1.971 17.795 1.00 90.19 85 SER A C 1
ATOM 685 O O . SER A 1 85 ? 3.984 0.928 17.585 1.00 90.19 85 SER A O 1
ATOM 687 N N . ASN A 1 86 ? 3.331 2.591 18.974 1.00 83.69 86 ASN A N 1
ATOM 688 C CA . ASN A 1 86 ? 3.974 2.077 20.179 1.00 83.69 86 ASN A CA 1
ATOM 689 C C . ASN A 1 86 ? 3.150 0.965 20.856 1.00 83.69 86 ASN A C 1
ATOM 691 O O . ASN A 1 86 ? 3.657 0.290 21.749 1.00 83.69 86 ASN A O 1
ATOM 695 N N . SER A 1 87 ? 1.891 0.750 20.450 1.00 80.31 87 SER A N 1
ATOM 696 C CA . SER A 1 87 ? 1.024 -0.296 21.003 1.00 80.31 87 SER A CA 1
ATOM 697 C C . SER A 1 87 ? 0.025 -0.821 19.962 1.00 80.31 87 SER A C 1
ATOM 699 O O . SER A 1 87 ? -0.390 -0.113 19.063 1.00 80.31 87 SER A O 1
ATOM 701 N N . ASN A 1 88 ? -0.372 -2.094 20.037 1.00 87.31 88 ASN A N 1
ATOM 702 C CA . ASN A 1 88 ? -1.516 -2.616 19.267 1.00 87.31 88 ASN A CA 1
ATOM 703 C C . ASN A 1 88 ? -1.463 -2.470 17.722 1.00 87.31 88 ASN A C 1
ATOM 705 O O . ASN A 1 88 ? -2.508 -2.466 17.070 1.00 87.31 88 ASN A O 1
ATOM 709 N N . LYS A 1 89 ? -0.275 -2.453 17.091 1.00 91.75 89 LYS A N 1
ATOM 710 C CA . LYS A 1 89 ? -0.120 -2.342 15.618 1.00 91.75 89 LYS A CA 1
ATOM 711 C C . LYS A 1 89 ? -0.966 -3.334 14.806 1.00 91.75 89 LYS A C 1
ATOM 713 O O . LYS A 1 89 ? -1.471 -2.995 13.739 1.00 91.75 89 LYS A O 1
ATOM 718 N N . THR A 1 90 ? -1.158 -4.547 15.328 1.00 92.31 90 THR A N 1
ATOM 719 C CA . THR A 1 90 ? -2.014 -5.577 14.719 1.00 92.31 90 THR A CA 1
ATOM 720 C C . THR A 1 90 ? -3.488 -5.173 14.715 1.00 92.31 90 THR A C 1
ATOM 722 O O . THR A 1 90 ? -4.166 -5.377 13.712 1.00 92.31 90 THR A O 1
ATOM 725 N N . LEU A 1 91 ? -3.976 -4.573 15.805 1.00 93.44 91 LEU A N 1
ATOM 726 C CA . LEU A 1 91 ? -5.357 -4.103 15.919 1.00 93.44 91 LEU A CA 1
ATOM 727 C C . LEU A 1 91 ? -5.607 -2.920 14.981 1.00 93.44 91 LEU A C 1
ATOM 729 O O . LEU A 1 91 ? -6.601 -2.921 14.263 1.00 93.44 91 LEU A O 1
ATOM 733 N N . ILE A 1 92 ? -4.688 -1.950 14.937 1.00 94.50 92 ILE A N 1
ATOM 734 C CA . ILE A 1 92 ? -4.763 -0.802 14.019 1.00 94.50 92 ILE A CA 1
ATOM 735 C C . ILE A 1 92 ? -4.803 -1.287 12.566 1.00 94.50 92 ILE A C 1
ATOM 737 O O . ILE A 1 92 ? -5.691 -0.905 11.807 1.00 94.50 92 ILE A O 1
ATOM 741 N N . LEU A 1 93 ? -3.896 -2.200 12.195 1.00 94.81 93 LEU A N 1
ATOM 742 C CA . LEU A 1 93 ? -3.882 -2.817 10.868 1.00 94.81 93 LEU A CA 1
ATOM 743 C C . LEU A 1 93 ? -5.221 -3.490 10.544 1.00 94.81 93 LEU A C 1
ATOM 745 O O . LEU A 1 93 ? -5.737 -3.333 9.440 1.00 94.81 93 LEU A O 1
ATOM 749 N N . GLN A 1 94 ? -5.790 -4.232 11.494 1.00 95.00 94 GLN A N 1
ATOM 750 C CA . GLN A 1 94 ? -7.078 -4.895 11.313 1.00 95.00 94 GLN A CA 1
ATOM 751 C C . GLN A 1 94 ? -8.221 -3.887 11.138 1.00 95.00 94 GLN A C 1
ATOM 753 O O . GLN A 1 94 ? -9.051 -4.064 10.251 1.00 95.00 94 GLN A O 1
ATOM 758 N N . LYS A 1 95 ? -8.248 -2.806 11.925 1.00 95.31 95 LYS A N 1
ATOM 759 C CA . LYS A 1 95 ? -9.241 -1.728 11.796 1.00 95.31 95 LYS A CA 1
ATOM 760 C C . LYS A 1 95 ? -9.175 -1.057 10.420 1.00 95.31 95 LYS A C 1
ATOM 762 O O . LYS A 1 95 ? -10.218 -0.882 9.794 1.00 95.31 95 LYS A O 1
ATOM 767 N N . ILE A 1 96 ? -7.969 -0.768 9.919 1.00 95.50 96 ILE A N 1
ATOM 768 C CA . ILE A 1 96 ? -7.758 -0.210 8.571 1.00 95.50 96 ILE A CA 1
ATOM 769 C C . ILE A 1 96 ? -8.281 -1.167 7.497 1.00 95.50 96 ILE A C 1
ATOM 771 O O . ILE A 1 96 ? -9.080 -0.768 6.654 1.00 95.50 96 ILE A O 1
ATOM 775 N N . LYS A 1 9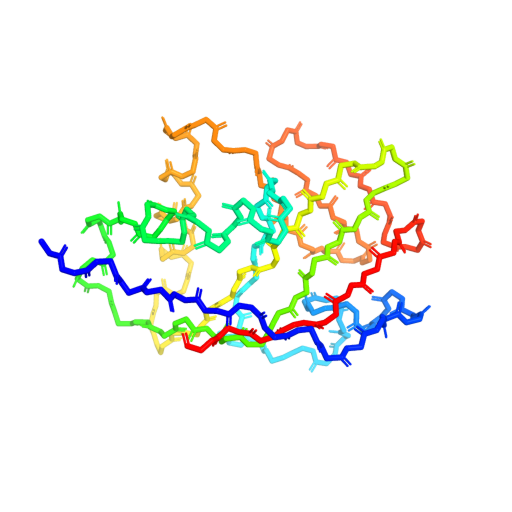7 ? -7.892 -2.446 7.555 1.00 95.50 97 LYS A N 1
ATOM 776 C CA . LYS A 1 97 ? -8.341 -3.461 6.590 1.00 95.50 97 LYS A CA 1
ATOM 777 C C . LYS A 1 97 ? -9.857 -3.615 6.573 1.00 95.50 97 LYS A C 1
ATOM 779 O O . LYS A 1 97 ? -10.459 -3.540 5.509 1.00 95.50 97 LYS A O 1
ATOM 784 N N . ASN A 1 98 ? -10.479 -3.730 7.744 1.00 95.25 98 ASN A N 1
ATOM 785 C CA . ASN A 1 98 ? -11.933 -3.824 7.861 1.00 95.25 98 ASN A CA 1
ATOM 786 C C . ASN A 1 98 ? -12.630 -2.577 7.291 1.00 95.25 98 ASN A C 1
ATOM 788 O O . ASN A 1 98 ? -13.705 -2.674 6.701 1.00 95.25 98 ASN A O 1
ATOM 792 N N . HIS A 1 99 ? -12.052 -1.385 7.474 1.00 95.31 99 HIS A N 1
ATOM 793 C CA . HIS A 1 99 ? -12.577 -0.167 6.861 1.00 95.31 99 HIS A CA 1
ATOM 794 C C . HIS A 1 99 ? -12.491 -0.226 5.332 1.00 95.31 99 HIS A C 1
ATOM 796 O O . HIS A 1 99 ? -13.497 0.011 4.666 1.00 95.31 99 HIS A O 1
ATOM 802 N N . PHE A 1 100 ? -11.334 -0.601 4.787 1.00 95.25 100 PHE A N 1
ATOM 803 C CA . PHE A 1 100 ? -11.123 -0.729 3.343 1.00 95.25 100 PHE A CA 1
ATOM 804 C C . PHE A 1 100 ? -12.080 -1.747 2.723 1.00 95.25 100 PHE A C 1
ATOM 806 O O . PHE A 1 100 ? -12.720 -1.451 1.720 1.00 95.25 100 PHE A O 1
ATOM 813 N N . GLU A 1 101 ? -12.278 -2.894 3.369 1.00 94.38 101 GLU A N 1
ATOM 814 C CA . GLU A 1 101 ? -13.229 -3.919 2.926 1.00 94.38 101 GLU A CA 1
ATOM 815 C C . GLU A 1 101 ? -14.671 -3.405 2.910 1.00 94.38 101 GLU A C 1
ATOM 817 O O . GLU A 1 101 ? -15.372 -3.586 1.917 1.00 94.38 101 GLU A O 1
ATOM 822 N N . ARG A 1 102 ? -15.112 -2.701 3.964 1.00 94.62 102 ARG A N 1
ATOM 823 C CA . ARG A 1 102 ? -16.454 -2.085 4.005 1.00 94.62 102 ARG A CA 1
ATOM 824 C C . ARG A 1 102 ? -16.652 -1.029 2.917 1.00 94.62 102 ARG A C 1
ATOM 826 O O . ARG A 1 102 ? -17.770 -0.859 2.441 1.00 94.62 102 ARG A O 1
ATOM 833 N N . LYS A 1 103 ? -15.586 -0.318 2.545 1.00 94.19 103 LYS A N 1
ATOM 834 C CA . LYS A 1 103 ? -15.580 0.673 1.461 1.00 94.19 103 LYS A CA 1
ATOM 835 C C . LYS A 1 103 ? -15.434 0.051 0.068 1.00 94.19 103 LYS A C 1
ATOM 837 O O . LYS A 1 103 ? -15.593 0.759 -0.919 1.00 94.19 103 LYS A O 1
ATOM 842 N N . GLY A 1 104 ? -15.162 -1.252 -0.021 1.00 93.81 104 GLY A N 1
ATOM 843 C CA . GLY A 1 104 ? -14.900 -1.932 -1.287 1.00 93.81 104 GLY A CA 1
ATOM 844 C C . GLY A 1 104 ? -13.533 -1.598 -1.889 1.00 93.81 104 GLY A C 1
ATOM 845 O O . GLY A 1 104 ? -13.324 -1.824 -3.077 1.00 93.81 104 GLY A O 1
ATOM 846 N N . TYR A 1 105 ? -12.601 -1.064 -1.098 1.00 95.19 105 TYR A N 1
ATOM 847 C CA . TYR A 1 105 ? -11.248 -0.781 -1.561 1.00 95.19 105 TYR A CA 1
ATOM 848 C C . TYR A 1 105 ? -10.445 -2.072 -1.694 1.00 95.19 105 TYR A C 1
ATOM 850 O O . TYR A 1 105 ? -10.332 -2.867 -0.756 1.00 95.19 105 TYR A O 1
ATOM 858 N N . GLN A 1 106 ? -9.823 -2.252 -2.855 1.00 95.81 106 GLN A N 1
ATOM 859 C CA . GLN A 1 106 ? -8.808 -3.276 -3.039 1.00 95.81 106 GLN A CA 1
ATOM 860 C C . GLN A 1 106 ? -7.492 -2.799 -2.428 1.00 95.81 106 GLN A C 1
ATOM 862 O O . GLN A 1 106 ? -7.076 -1.655 -2.609 1.00 95.81 106 GLN A O 1
ATOM 867 N N . TYR A 1 107 ? -6.823 -3.683 -1.696 1.00 97.06 107 TYR A N 1
ATOM 868 C CA . TYR A 1 107 ? -5.539 -3.381 -1.078 1.00 97.06 107 TYR A CA 1
ATOM 869 C C . TYR A 1 107 ? -4.630 -4.608 -1.102 1.00 97.06 107 TYR A C 1
ATOM 871 O O . TYR A 1 107 ? -5.071 -5.704 -1.428 1.00 97.06 107 TYR A O 1
ATOM 879 N N . GLY A 1 108 ? -3.362 -4.446 -0.747 1.00 97.06 108 GLY A N 1
ATOM 880 C CA . GLY A 1 108 ? -2.390 -5.520 -0.655 1.00 97.06 108 GLY A CA 1
ATOM 881 C C . GLY A 1 108 ? -1.347 -5.287 0.429 1.00 97.06 108 GLY A C 1
ATOM 882 O O . GLY A 1 108 ? -1.227 -4.203 1.004 1.00 97.06 108 GLY A O 1
ATOM 883 N N . VAL A 1 109 ? -0.602 -6.345 0.732 1.00 96.38 109 VAL A N 1
ATOM 884 C CA . VAL A 1 109 ? 0.533 -6.334 1.659 1.00 96.38 109 VAL A CA 1
ATOM 885 C C . VAL A 1 109 ? 1.737 -6.987 1.001 1.00 96.38 109 VAL A C 1
ATOM 887 O O . VAL A 1 109 ? 1.590 -7.977 0.289 1.00 96.38 109 VAL A O 1
ATOM 890 N N . ILE A 1 110 ? 2.929 -6.462 1.269 1.00 96.06 110 ILE A N 1
ATOM 891 C CA . ILE A 1 110 ? 4.166 -7.061 0.768 1.00 96.06 110 ILE A CA 1
ATOM 892 C C . ILE A 1 110 ? 4.638 -8.164 1.714 1.00 96.06 110 ILE A C 1
ATOM 894 O O . ILE A 1 110 ? 4.698 -7.962 2.930 1.00 96.06 110 ILE A O 1
ATOM 898 N N . ARG A 1 111 ? 4.978 -9.332 1.159 1.00 93.81 111 ARG A N 1
ATOM 899 C CA . ARG A 1 111 ? 5.656 -10.437 1.852 1.00 93.81 111 ARG A CA 1
ATOM 900 C C . ARG A 1 111 ? 6.542 -11.204 0.879 1.00 93.81 111 ARG A C 1
ATOM 902 O O . ARG A 1 111 ? 6.064 -11.619 -0.169 1.00 93.81 111 ARG A O 1
ATOM 909 N N . ASN A 1 112 ? 7.793 -11.462 1.263 1.00 92.94 112 ASN A N 1
ATOM 910 C CA . ASN A 1 112 ? 8.736 -12.294 0.503 1.00 92.94 112 ASN A CA 1
ATOM 911 C C . ASN A 1 112 ? 8.791 -11.924 -0.993 1.00 92.94 112 ASN A C 1
ATOM 913 O O . ASN A 1 112 ? 8.529 -12.779 -1.833 1.00 92.94 112 ASN A O 1
ATOM 917 N N . ASN A 1 113 ? 9.064 -10.657 -1.319 1.00 96.06 113 ASN A N 1
ATOM 918 C CA . ASN A 1 113 ? 9.096 -10.140 -2.695 1.00 96.06 113 ASN A CA 1
ATOM 919 C C . ASN A 1 113 ? 7.769 -10.190 -3.471 1.00 96.06 113 ASN A C 1
ATOM 921 O O . ASN A 1 113 ? 7.758 -10.057 -4.690 1.00 96.06 113 ASN A O 1
ATOM 925 N N . ASN A 1 114 ? 6.640 -10.373 -2.787 1.00 97.31 114 ASN A N 1
ATOM 926 C CA . ASN A 1 114 ? 5.332 -10.422 -3.427 1.00 97.31 114 ASN A CA 1
ATOM 927 C C . ASN A 1 114 ? 4.376 -9.390 -2.836 1.00 97.31 114 ASN A C 1
ATOM 929 O O . ASN A 1 114 ? 4.282 -9.265 -1.614 1.00 97.31 114 ASN A O 1
ATOM 933 N N . LEU A 1 115 ? 3.606 -8.725 -3.695 1.00 97.56 115 LEU A N 1
ATOM 934 C CA . LEU A 1 115 ? 2.393 -8.009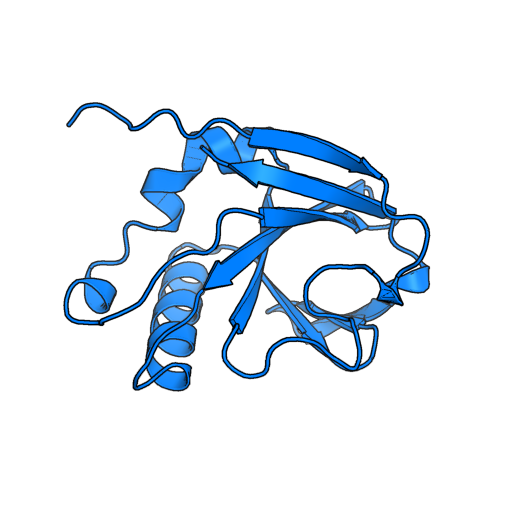 -3.317 1.00 97.56 115 LEU A CA 1
ATOM 935 C C . LEU A 1 115 ? 1.228 -9.007 -3.278 1.00 97.56 115 LEU A C 1
ATOM 937 O O . LEU A 1 115 ? 0.824 -9.556 -4.302 1.00 97.56 115 LEU A O 1
ATOM 941 N N . ILE A 1 116 ? 0.691 -9.245 -2.085 1.00 97.44 116 ILE A N 1
ATOM 942 C CA . ILE A 1 116 ? -0.453 -10.129 -1.856 1.00 97.44 116 ILE A CA 1
ATOM 943 C C . ILE A 1 116 ? -1.694 -9.259 -1.697 1.00 97.44 116 ILE A C 1
ATOM 945 O O . ILE A 1 116 ? -1.830 -8.550 -0.697 1.00 97.44 116 ILE A O 1
ATOM 949 N N . LEU A 1 117 ? -2.583 -9.306 -2.685 1.00 96.69 117 LEU A N 1
ATOM 950 C CA . LEU A 1 117 ? -3.822 -8.536 -2.719 1.00 96.69 117 LEU A CA 1
ATOM 951 C C . LEU A 1 117 ? -4.876 -9.116 -1.766 1.00 96.69 117 LEU A C 1
ATOM 953 O O . LEU A 1 117 ? -4.850 -10.298 -1.425 1.00 96.69 117 LEU A O 1
ATOM 957 N N . SER A 1 118 ? -5.859 -8.302 -1.384 1.00 95.38 118 SER A N 1
ATOM 958 C CA . SER A 1 118 ? -7.013 -8.692 -0.564 1.00 95.38 118 SER A CA 1
ATOM 959 C C . SER A 1 118 ? -7.883 -9.763 -1.233 1.00 95.38 118 SER A C 1
ATOM 961 O O . SER A 1 118 ? -8.587 -10.503 -0.553 1.00 95.38 118 SER A O 1
ATOM 963 N N . THR A 1 119 ? -7.778 -9.909 -2.556 1.00 93.94 119 THR A N 1
ATOM 964 C CA . THR A 1 119 ? -8.381 -10.992 -3.348 1.00 93.94 119 THR A CA 1
ATOM 965 C C . THR A 1 119 ? -7.594 -12.309 -3.301 1.00 93.94 119 THR A C 1
ATOM 967 O O . THR A 1 119 ? -8.019 -13.290 -3.903 1.00 93.94 119 THR A O 1
ATOM 970 N N . ASN A 1 120 ? -6.463 -12.351 -2.588 1.00 94.06 120 ASN A N 1
ATOM 971 C CA . ASN A 1 120 ? -5.459 -13.424 -2.576 1.00 94.06 120 ASN A CA 1
ATOM 972 C C . ASN A 1 120 ? -4.662 -13.593 -3.879 1.00 94.06 120 ASN A C 1
ATOM 974 O O . ASN A 1 120 ? -3.885 -14.541 -3.997 1.00 94.06 120 ASN A O 1
ATOM 978 N N . ASN A 1 121 ? -4.793 -12.667 -4.832 1.00 95.50 121 ASN A N 1
ATOM 979 C CA . ASN A 1 121 ? -3.884 -12.607 -5.972 1.00 95.50 121 ASN A CA 1
ATOM 980 C C . ASN A 1 121 ? -2.473 -12.252 -5.486 1.00 95.50 121 ASN A C 1
ATOM 982 O O . ASN A 1 121 ? -2.297 -11.347 -4.669 1.00 95.50 121 ASN A O 1
ATOM 986 N N . VAL A 1 122 ? -1.476 -12.968 -5.999 1.00 96.94 122 VAL A N 1
ATOM 987 C CA . VAL A 1 122 ? -0.065 -12.793 -5.643 1.00 96.94 122 VAL A CA 1
ATOM 988 C C . VAL A 1 122 ? 0.676 -12.282 -6.866 1.00 96.94 122 VAL A C 1
ATOM 990 O O . VAL A 1 122 ? 0.580 -12.883 -7.935 1.00 96.94 122 VAL A O 1
ATOM 993 N N . ILE A 1 123 ? 1.396 -11.176 -6.707 1.00 97.19 123 ILE A N 1
ATOM 994 C CA . ILE A 1 123 ? 2.147 -10.527 -7.781 1.00 97.19 123 ILE A CA 1
ATOM 995 C C . ILE A 1 123 ? 3.603 -10.397 -7.345 1.00 97.19 123 ILE A C 1
ATOM 997 O O . ILE A 1 123 ? 3.865 -9.882 -6.256 1.00 97.19 123 ILE A O 1
ATOM 1001 N N . ASN A 1 124 ? 4.539 -10.841 -8.186 1.00 97.44 124 ASN A N 1
ATOM 1002 C CA . ASN A 1 124 ? 5.962 -10.653 -7.928 1.00 97.44 124 ASN A CA 1
ATOM 1003 C C . ASN A 1 124 ? 6.337 -9.177 -8.148 1.00 97.44 124 ASN A C 1
ATOM 1005 O O . ASN A 1 124 ? 5.974 -8.567 -9.155 1.00 97.44 124 ASN A O 1
ATOM 1009 N N . LEU A 1 125 ? 7.054 -8.600 -7.187 1.00 97.50 125 LEU A N 1
ATOM 1010 C CA . LEU A 1 125 ? 7.521 -7.220 -7.253 1.00 97.50 125 LEU A CA 1
ATOM 1011 C C . LEU A 1 125 ? 8.608 -6.998 -8.311 1.00 97.50 125 LEU A C 1
ATOM 1013 O O . LEU A 1 125 ? 8.737 -5.871 -8.780 1.00 97.50 125 LEU A O 1
ATOM 1017 N N . ASP A 1 126 ? 9.333 -8.041 -8.722 1.00 97.06 126 ASP A N 1
ATOM 1018 C CA . ASP A 1 126 ? 10.337 -7.959 -9.797 1.00 97.06 126 ASP A CA 1
ATOM 1019 C C . ASP A 1 126 ? 9.716 -7.576 -11.152 1.00 97.06 126 ASP A C 1
ATOM 1021 O O . ASP A 1 126 ? 10.383 -6.989 -12.001 1.00 97.06 126 ASP A O 1
ATOM 1025 N N . ASP A 1 127 ? 8.430 -7.882 -11.346 1.00 95.31 127 ASP A N 1
ATOM 1026 C CA . ASP A 1 127 ? 7.685 -7.558 -12.566 1.00 95.31 127 ASP A CA 1
ATOM 1027 C C . ASP A 1 127 ? 7.078 -6.142 -12.524 1.00 95.31 127 ASP A C 1
ATOM 1029 O O . ASP A 1 127 ? 6.455 -5.689 -13.486 1.00 95.31 127 ASP A O 1
ATOM 1033 N N . CYS A 1 128 ? 7.206 -5.441 -11.397 1.00 96.88 128 CYS A N 1
ATOM 1034 C CA . CYS A 1 128 ? 6.566 -4.154 -11.167 1.00 96.88 128 CYS A CA 1
ATOM 1035 C C . CYS A 1 128 ? 7.542 -2.993 -11.375 1.00 96.88 128 CYS A C 1
ATOM 1037 O O . CYS A 1 128 ? 8.751 -3.114 -11.196 1.00 96.88 128 CYS A O 1
ATOM 1039 N N . SER A 1 129 ? 6.994 -1.814 -11.669 1.00 97.44 129 SER A N 1
ATOM 1040 C CA . SER A 1 129 ? 7.735 -0.558 -11.504 1.00 97.44 129 SER A CA 1
ATOM 1041 C C . SER A 1 129 ? 7.229 0.176 -10.270 1.00 97.44 129 SER A C 1
ATOM 1043 O O . SER A 1 129 ? 6.073 0.013 -9.878 1.00 97.44 129 SER A O 1
ATOM 1045 N N . ALA A 1 130 ? 8.084 0.977 -9.636 1.00 97.81 130 ALA A N 1
ATOM 1046 C CA . ALA A 1 130 ? 7.674 1.751 -8.476 1.00 97.81 130 ALA A CA 1
ATOM 1047 C C . ALA A 1 130 ? 8.299 3.145 -8.443 1.00 97.81 130 ALA A C 1
ATOM 1049 O O . ALA A 1 130 ? 9.412 3.367 -8.924 1.00 97.81 130 ALA A O 1
ATOM 1050 N N . ILE A 1 131 ? 7.568 4.088 -7.856 1.00 97.12 131 ILE A N 1
ATOM 1051 C CA . ILE A 1 131 ? 7.984 5.480 -7.686 1.00 97.12 131 ILE A CA 1
ATOM 1052 C C . ILE A 1 131 ? 7.894 5.827 -6.206 1.00 97.12 131 ILE A C 1
ATOM 1054 O O . ILE A 1 131 ? 6.833 5.697 -5.601 1.00 97.12 131 ILE A O 1
ATOM 1058 N N . LEU A 1 132 ? 9.008 6.272 -5.632 1.00 96.06 132 LEU A N 1
ATOM 1059 C CA . LEU A 1 132 ? 9.081 6.782 -4.269 1.00 96.06 132 LEU A CA 1
ATOM 1060 C C . LEU A 1 132 ? 8.504 8.201 -4.219 1.00 96.06 132 LEU A C 1
ATOM 1062 O O . LEU A 1 132 ? 8.883 9.053 -5.030 1.00 96.06 132 LEU A O 1
ATOM 1066 N N . TYR A 1 133 ? 7.640 8.453 -3.244 1.00 93.75 133 TYR A N 1
ATOM 1067 C CA . TYR A 1 133 ? 7.036 9.753 -2.998 1.00 93.75 133 TYR A CA 1
ATOM 1068 C C . TYR A 1 133 ? 6.905 10.039 -1.504 1.00 93.75 133 TYR A C 1
ATOM 1070 O O . TYR A 1 133 ? 6.844 9.125 -0.680 1.00 93.75 133 TYR A O 1
ATOM 1078 N N . ASP A 1 134 ? 6.759 11.317 -1.184 1.00 92.69 134 ASP A N 1
ATOM 1079 C CA . ASP A 1 134 ? 6.364 11.797 0.136 1.00 92.69 134 ASP A CA 1
ATOM 1080 C C . ASP A 1 134 ? 5.047 12.561 0.009 1.00 92.69 134 ASP A C 1
ATOM 1082 O O . ASP A 1 134 ? 4.762 13.096 -1.061 1.00 92.69 134 ASP A O 1
ATOM 1086 N N . TYR A 1 135 ? 4.257 12.642 1.076 1.00 85.12 135 TYR A N 1
ATOM 1087 C CA . TYR A 1 135 ? 3.154 13.600 1.155 1.00 85.12 135 TYR A CA 1
ATOM 1088 C C . TYR A 1 135 ? 3.350 14.592 2.305 1.00 85.12 135 TYR A C 1
ATOM 1090 O O . TYR A 1 135 ? 3.826 14.202 3.377 1.00 85.12 135 TYR A O 1
ATOM 1098 N N . ASP A 1 136 ? 3.018 15.856 2.024 1.00 75.88 136 ASP A N 1
ATOM 1099 C CA . ASP A 1 136 ? 3.096 17.003 2.947 1.00 75.88 136 ASP A CA 1
ATOM 1100 C C . ASP A 1 136 ? 2.040 16.960 4.065 1.00 75.88 136 ASP A C 1
ATOM 1102 O O . ASP A 1 136 ? 0.894 16.524 3.790 1.00 75.88 136 ASP A O 1
#

Sequence (136 aa):
MKKANHKINVIKQIEDAVNIVGNHPHQNPDRVFLYINYDMHSFEDSFDEIFSISELESEDFCLISSNCEITLPNGEKFCGISFKSNSNKTLILQKIKNHFERKGYQYGVIRNNNLILSTNNVINLDDCSAILYDYD

Radius of gyration: 14.19 Å; chains: 1; bounding box: 33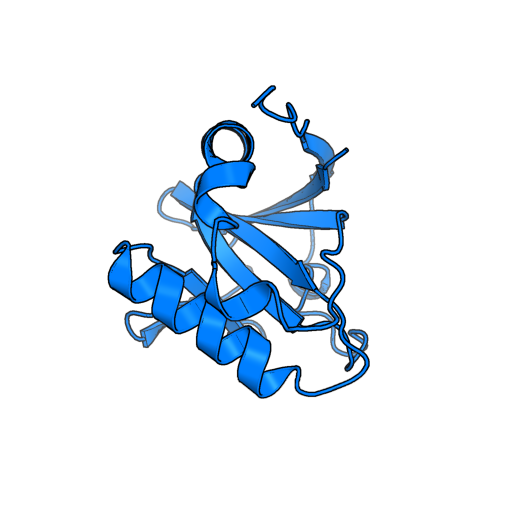×36×37 Å

Secondary structure (DSSP, 8-state):
-------EEEEEEE-SGGGSTTTSTT--TTEEEEEES--HHHHHHHHHHHT--GGGTTS--EE-S-EEEEEPTTS-EEEEEEEE-SS-HHHHHHHHHHHHHHHT--EEEEETTEEEETT--EEEGGG-EEEEEEE-

Foldseek 3Di:
DPPPQKDKDFDFKDPDLCPAQQNPPPHDPQKFKKWWFDDPVRCSVCVCVLPVQPVCPPFAKDKFFKHKWKQAPVRTIITMTMIGGPDDPVVVVVSSVVVCVVVVIKMFHDDPQWTQIPVRDIHGSRRIIMIIIGID

pLDDT: mean 91.47, std 9.23, range [41.53, 98.25]

Organism: NCBI:txid172042